Protein AF-A0AAV7JLD9-F1 (afdb_monomer_lite)

Sequence (126 aa):
MKVAVGCGYRNSGLSIGKKIILAVRSTQGLEVPIGRDGSILVEEKYLKFLVEEANIKMNLNCERINVLELAITNEITRLLEMGVCQQENNHQERTLIHKENGMEIKKLKIDSKFKDEDNILENLFT

InterPro domains:
  IPR003827 tRNA wybutosine-synthesizing protein [PF02676] (2-72)
  IPR036602 tRNA wybutosine-synthesizing-like superfamily [G3DSA:3.30.1960.10] (1-80)
  IPR036602 tRNA wybutosine-synthesizing-like superfamily [SSF111278] (2-72)

pLDDT: mean 74.73, std 27.69, range [28.0, 98.25]

Organism: NCBI:txid111878

Structure (mmCIF, N/CA/C/O backbone):
data_AF-A0AAV7JLD9-F1
#
_entry.id   AF-A0AAV7JLD9-F1
#
loop_
_atom_site.group_PDB
_atom_site.id
_atom_site.type_symbol
_atom_site.label_atom_id
_atom_site.label_alt_id
_atom_site.label_comp_id
_atom_site.label_asym_id
_atom_site.label_entity_id
_atom_site.label_seq_id
_atom_site.pdbx_PDB_ins_code
_atom_site.Cartn_x
_atom_site.Cartn_y
_atom_site.Cartn_z
_atom_site.occupancy
_atom_site.B_iso_or_equiv
_atom_site.auth_seq_id
_atom_site.auth_comp_id
_atom_site.auth_asym_id
_atom_site.auth_atom_id
_atom_site.pdbx_PDB_model_num
ATOM 1 N N . MET A 1 1 ? 6.350 -3.239 -14.906 1.00 87.38 1 MET A N 1
ATOM 2 C CA . MET A 1 1 ? 5.102 -3.747 -14.284 1.00 87.38 1 MET A CA 1
ATOM 3 C C . MET A 1 1 ? 5.324 -5.005 -13.440 1.00 87.38 1 MET A C 1
ATOM 5 O O . MET A 1 1 ? 4.858 -5.009 -12.312 1.00 87.38 1 MET A O 1
ATOM 9 N N . LYS A 1 2 ? 6.040 -6.038 -13.925 1.00 92.25 2 LYS A N 1
ATOM 10 C CA . LYS A 1 2 ? 6.256 -7.302 -13.181 1.00 92.25 2 LYS A CA 1
ATOM 11 C C . LYS A 1 2 ? 6.820 -7.113 -11.765 1.00 92.25 2 LYS A C 1
ATOM 13 O O . LYS A 1 2 ? 6.234 -7.641 -10.831 1.00 92.25 2 LYS A O 1
ATOM 18 N N . VAL A 1 3 ? 7.880 -6.311 -11.614 1.00 95.00 3 VAL A N 1
ATOM 19 C CA . VAL A 1 3 ? 8.502 -6.012 -10.308 1.00 95.00 3 VAL A CA 1
ATOM 20 C C . VAL A 1 3 ? 7.476 -5.450 -9.318 1.00 95.00 3 VAL A C 1
ATOM 22 O O . VAL A 1 3 ? 7.253 -6.038 -8.269 1.00 95.00 3 VAL A O 1
ATOM 25 N N . ALA A 1 4 ? 6.753 -4.390 -9.696 1.00 94.56 4 ALA A N 1
ATOM 26 C CA . ALA A 1 4 ? 5.732 -3.777 -8.841 1.00 94.56 4 ALA A CA 1
ATOM 27 C C . ALA A 1 4 ? 4.633 -4.764 -8.399 1.00 94.56 4 ALA A C 1
ATOM 29 O O . ALA A 1 4 ? 4.253 -4.787 -7.229 1.00 94.56 4 ALA A O 1
ATOM 30 N N . VAL A 1 5 ? 4.141 -5.610 -9.312 1.00 93.69 5 VAL A N 1
ATOM 31 C CA . VAL A 1 5 ? 3.131 -6.632 -8.982 1.00 93.69 5 VAL A CA 1
ATOM 32 C C . VAL A 1 5 ? 3.700 -7.693 -8.035 1.00 93.69 5 VAL A C 1
ATOM 34 O O . VAL A 1 5 ? 3.010 -8.073 -7.090 1.00 93.69 5 VAL A O 1
ATOM 37 N N . GLY A 1 6 ? 4.950 -8.122 -8.244 1.00 91.81 6 GLY A N 1
ATOM 38 C CA . GLY A 1 6 ? 5.666 -9.044 -7.355 1.00 91.81 6 GLY A CA 1
ATOM 39 C C . GLY A 1 6 ? 5.862 -8.485 -5.943 1.00 91.81 6 GLY A C 1
ATOM 40 O O . GLY A 1 6 ? 5.690 -9.210 -4.972 1.00 91.81 6 GLY A O 1
ATOM 41 N N . CYS A 1 7 ? 6.087 -7.175 -5.815 1.00 92.56 7 CYS A N 1
ATOM 42 C CA . CYS A 1 7 ? 6.166 -6.468 -4.529 1.00 92.56 7 CYS A CA 1
ATOM 43 C C . CYS A 1 7 ? 4.786 -6.185 -3.889 1.00 92.56 7 CYS A C 1
ATOM 45 O O . CYS A 1 7 ? 4.681 -5.508 -2.865 1.00 92.56 7 CYS A O 1
ATOM 47 N N . GLY A 1 8 ? 3.693 -6.680 -4.479 1.00 90.50 8 GLY A N 1
ATOM 48 C CA . GLY A 1 8 ? 2.345 -6.566 -3.922 1.00 90.50 8 GLY A CA 1
ATOM 49 C C . GLY A 1 8 ? 1.556 -5.318 -4.330 1.00 90.50 8 GLY A C 1
ATOM 50 O O . GLY A 1 8 ? 0.468 -5.091 -3.798 1.00 90.50 8 GLY A O 1
ATOM 51 N N . TYR A 1 9 ? 2.018 -4.546 -5.318 1.00 95.25 9 TYR A N 1
ATOM 52 C CA . TYR A 1 9 ? 1.255 -3.439 -5.911 1.00 95.25 9 TYR A CA 1
ATOM 53 C C . TYR A 1 9 ? 0.311 -3.955 -7.005 1.00 95.25 9 TYR A C 1
ATOM 55 O O . TYR A 1 9 ? 0.467 -3.688 -8.197 1.00 95.25 9 TYR A O 1
ATOM 63 N N . ARG A 1 10 ? -0.677 -4.753 -6.591 1.00 91.56 10 ARG A N 1
ATOM 64 C CA . ARG A 1 10 ? -1.606 -5.484 -7.474 1.00 91.56 10 ARG A CA 1
ATOM 65 C C . ARG A 1 10 ? -2.549 -4.576 -8.265 1.00 91.56 10 ARG A C 1
ATOM 67 O O . ARG A 1 10 ? -2.989 -4.965 -9.339 1.00 91.56 10 ARG A O 1
ATOM 74 N N . ASN A 1 11 ? -2.803 -3.368 -7.765 1.00 93.44 11 ASN A N 1
ATOM 75 C CA . ASN A 1 11 ? -3.664 -2.369 -8.402 1.00 93.44 11 ASN A CA 1
ATOM 76 C C . ASN A 1 11 ? -2.881 -1.442 -9.348 1.00 93.44 11 ASN A C 1
ATOM 78 O O . ASN A 1 11 ? -3.314 -0.325 -9.630 1.00 93.44 11 ASN A O 1
ATOM 82 N N . SER A 1 12 ? -1.700 -1.874 -9.797 1.00 96.06 12 SER A N 1
ATOM 83 C CA . SER A 1 12 ? -0.880 -1.115 -10.739 1.00 96.06 12 SER A CA 1
ATOM 84 C C . SER A 1 12 ? -1.419 -1.229 -12.163 1.00 96.06 12 SER A C 1
ATOM 86 O O . SER A 1 12 ? -1.866 -2.295 -12.583 1.00 96.06 12 SER A O 1
ATOM 88 N N . GLY A 1 13 ? -1.324 -0.141 -12.924 1.00 94.31 13 GLY A N 1
ATOM 89 C CA . GLY A 1 13 ? -1.849 -0.051 -14.286 1.00 94.31 13 GLY A CA 1
ATOM 90 C C . GLY A 1 13 ? -0.908 0.685 -15.233 1.00 94.31 13 GLY A C 1
ATOM 91 O O . GLY A 1 13 ? -0.074 1.482 -14.807 1.00 94.31 13 GLY A O 1
ATOM 92 N N . LEU A 1 14 ? -1.050 0.413 -16.530 1.00 95.88 14 LEU A N 1
ATOM 93 C CA . LEU A 1 14 ? -0.256 1.016 -17.598 1.00 95.88 14 LEU A CA 1
ATOM 94 C C . LEU A 1 14 ? -1.175 1.792 -18.544 1.00 95.88 14 LEU A C 1
ATOM 96 O O . LEU A 1 14 ? -2.171 1.250 -19.017 1.00 95.88 14 LEU A O 1
ATOM 100 N N . SER A 1 15 ? -0.817 3.036 -18.848 1.00 96.25 15 SER A N 1
ATOM 101 C CA . SER A 1 15 ? -1.460 3.840 -19.886 1.00 96.25 15 SER A CA 1
ATOM 102 C C . SER A 1 15 ? -0.457 4.154 -20.990 1.00 96.25 15 SER A C 1
ATOM 104 O O . SER A 1 15 ? 0.669 4.580 -20.716 1.00 96.25 15 SER A O 1
ATOM 106 N N . ILE A 1 16 ? -0.859 3.918 -22.239 1.00 96.50 16 ILE A N 1
ATOM 107 C CA . ILE A 1 16 ? -0.036 4.123 -23.434 1.00 96.50 16 ILE A CA 1
ATOM 108 C C . ILE A 1 16 ? -0.707 5.202 -24.282 1.00 96.50 16 ILE A C 1
ATOM 110 O O . ILE A 1 16 ? -1.791 5.001 -24.823 1.00 96.50 16 ILE A O 1
ATOM 114 N N . GLY A 1 17 ? -0.054 6.357 -24.386 1.00 93.38 17 GLY A N 1
ATOM 115 C CA . GLY A 1 17 ? -0.452 7.455 -25.265 1.00 93.38 17 GLY A CA 1
ATOM 116 C C . GLY A 1 17 ? 0.783 8.120 -25.864 1.00 93.38 17 GLY A C 1
ATOM 117 O O . GLY A 1 17 ? 1.732 7.445 -26.247 1.00 93.38 17 GLY A O 1
ATOM 118 N N . LYS A 1 18 ? 0.830 9.460 -25.879 1.00 95.75 18 LYS A N 1
ATOM 119 C CA . LYS A 1 18 ? 2.055 10.204 -26.255 1.00 95.75 18 LYS A CA 1
ATOM 120 C C . LYS A 1 18 ? 3.244 9.915 -25.325 1.00 95.75 18 LYS A C 1
ATOM 122 O O . LYS A 1 18 ? 4.387 10.130 -25.704 1.00 95.75 18 LYS A O 1
ATOM 127 N N . LYS A 1 19 ? 2.961 9.479 -24.096 1.00 96.25 19 LYS A N 1
ATOM 128 C CA . LYS A 1 19 ? 3.924 8.991 -23.106 1.00 96.25 19 LYS A CA 1
ATOM 129 C C . LYS A 1 19 ? 3.423 7.652 -22.573 1.00 96.25 19 LYS A C 1
ATOM 131 O O . LYS A 1 19 ? 2.215 7.404 -22.574 1.00 96.25 19 LYS A O 1
ATOM 136 N N . ILE A 1 20 ? 4.346 6.827 -22.095 1.00 95.19 20 ILE A N 1
ATOM 137 C CA . ILE A 1 20 ? 4.027 5.614 -21.343 1.00 95.19 20 ILE A CA 1
ATOM 138 C C . ILE A 1 20 ? 3.986 5.997 -19.862 1.00 95.19 20 ILE A C 1
ATOM 140 O O . ILE A 1 20 ? 4.971 6.510 -19.335 1.00 95.19 20 ILE A O 1
ATOM 144 N N . ILE A 1 21 ? 2.846 5.784 -19.203 1.00 95.69 21 ILE A N 1
ATOM 145 C CA . ILE A 1 21 ? 2.647 6.093 -17.781 1.00 95.69 21 ILE A CA 1
ATOM 146 C C . ILE A 1 21 ? 2.340 4.797 -17.037 1.00 95.69 21 ILE A C 1
ATOM 148 O O . ILE A 1 21 ? 1.360 4.119 -17.344 1.00 95.69 21 ILE A O 1
ATOM 152 N N . LEU A 1 22 ? 3.162 4.474 -16.039 1.00 95.44 22 LEU A N 1
ATOM 153 C CA . LEU A 1 22 ? 2.918 3.387 -15.094 1.00 95.44 22 LEU A CA 1
ATOM 154 C C . LEU A 1 22 ? 2.401 3.979 -13.780 1.00 95.44 22 LEU A C 1
ATOM 156 O O . LEU A 1 22 ? 3.107 4.742 -13.126 1.00 95.44 22 LEU A O 1
ATOM 160 N N . ALA A 1 23 ? 1.190 3.602 -13.383 1.00 96.12 23 ALA A N 1
ATOM 161 C CA . ALA A 1 23 ? 0.655 3.883 -12.058 1.00 96.12 23 ALA A CA 1
ATOM 162 C C . ALA A 1 23 ? 0.938 2.688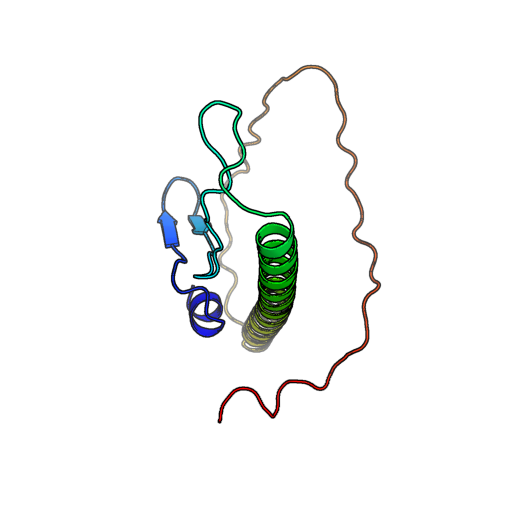 -11.144 1.00 96.12 23 ALA A C 1
ATOM 164 O O . ALA A 1 23 ? 0.548 1.565 -11.467 1.00 96.12 23 ALA A O 1
ATOM 165 N N . VAL A 1 24 ? 1.598 2.923 -10.010 1.00 95.81 24 VAL A N 1
ATOM 166 C CA . VAL A 1 24 ? 1.894 1.893 -9.005 1.00 95.81 24 VAL A CA 1
ATOM 167 C C . VAL A 1 24 ? 1.017 2.139 -7.780 1.00 95.81 24 VAL A C 1
ATOM 169 O O . VAL A 1 24 ? 1.131 3.182 -7.143 1.00 95.81 24 VAL A O 1
ATOM 172 N N . ARG A 1 25 ? 0.108 1.204 -7.470 1.00 94.00 25 ARG A N 1
ATOM 173 C CA . ARG A 1 25 ? -0.873 1.348 -6.377 1.00 94.00 25 ARG A CA 1
ATOM 174 C C . ARG A 1 25 ? -0.995 0.062 -5.560 1.00 94.00 25 ARG A C 1
ATOM 176 O O . ARG A 1 25 ? -1.098 -1.033 -6.119 1.00 94.00 25 ARG A O 1
ATOM 183 N N . SER A 1 26 ? -0.986 0.200 -4.234 1.00 91.06 26 SER A N 1
ATOM 184 C CA . SER A 1 26 ? -1.190 -0.906 -3.295 1.00 91.06 26 SER A CA 1
ATOM 185 C C . SER A 1 26 ? -2.688 -1.184 -3.077 1.00 91.06 26 SER A C 1
ATOM 187 O O . SER A 1 26 ? -3.568 -0.504 -3.613 1.00 91.06 26 SER A O 1
ATOM 189 N N . THR A 1 27 ? -2.996 -2.230 -2.316 1.00 87.56 27 THR A N 1
ATOM 190 C CA . THR A 1 27 ? -4.363 -2.545 -1.866 1.00 87.56 27 THR A CA 1
ATOM 191 C C . THR A 1 27 ? -4.659 -1.998 -0.469 1.00 87.56 27 THR A C 1
ATOM 193 O O . THR A 1 27 ? -5.751 -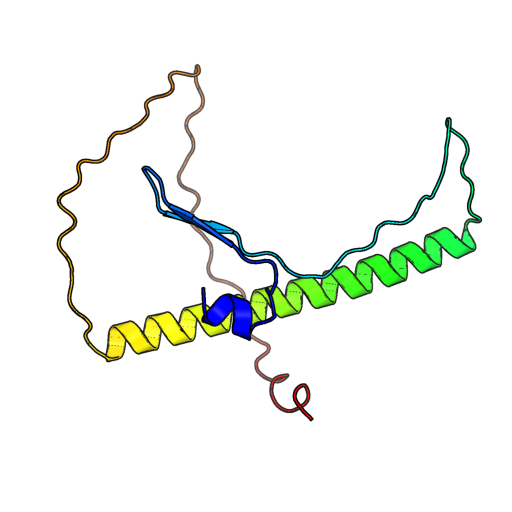2.218 0.046 1.00 87.56 27 THR A O 1
ATOM 196 N N . GLN A 1 28 ? -3.692 -1.333 0.170 1.00 87.38 28 GLN A N 1
ATOM 197 C CA . GLN A 1 28 ? -3.862 -0.804 1.518 1.00 87.38 28 GLN A CA 1
ATOM 198 C C . GLN A 1 28 ? -4.790 0.412 1.494 1.00 87.38 28 GLN A C 1
ATOM 200 O O . GLN A 1 28 ? -4.714 1.260 0.607 1.00 87.38 28 GLN A O 1
ATOM 205 N N . GLY A 1 29 ? -5.670 0.474 2.486 1.00 91.44 29 GLY A N 1
ATOM 206 C CA . GLY A 1 29 ? -6.630 1.550 2.659 1.00 91.44 29 GLY A CA 1
ATOM 207 C C . GLY A 1 29 ? -7.269 1.482 4.040 1.00 91.44 29 GLY A C 1
ATOM 208 O O . GLY A 1 29 ? -7.327 0.420 4.676 1.00 91.44 29 GLY A O 1
ATOM 209 N N . LEU A 1 30 ? -7.719 2.632 4.521 1.00 95.88 30 LEU A N 1
ATOM 210 C CA . LEU A 1 30 ? -8.519 2.764 5.728 1.00 95.88 30 LEU A CA 1
ATOM 211 C C . LEU A 1 30 ? -9.532 3.875 5.474 1.00 95.88 30 LEU A C 1
ATOM 213 O O . LEU A 1 30 ? -9.190 5.052 5.498 1.00 95.88 30 LEU A O 1
ATOM 217 N N . GLU A 1 31 ? -10.766 3.479 5.195 1.00 95.25 31 GLU A N 1
ATOM 218 C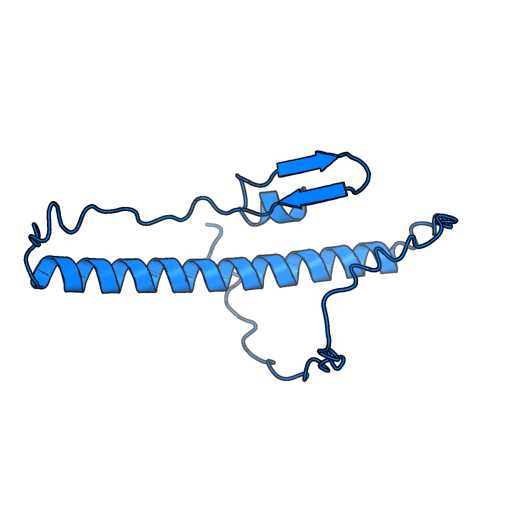 CA . GLU A 1 31 ? -11.880 4.395 4.985 1.00 95.25 31 GLU A CA 1
ATOM 219 C C . GLU A 1 31 ? -12.943 4.065 6.024 1.00 95.25 31 GLU A C 1
ATOM 221 O O . GLU A 1 31 ? -13.463 2.949 6.059 1.00 95.25 31 GLU A O 1
ATOM 226 N N . VAL A 1 32 ? -13.216 5.018 6.916 1.00 95.88 32 VAL A N 1
ATOM 227 C CA . VAL A 1 32 ? -14.169 4.846 8.013 1.00 95.88 32 VAL A CA 1
ATOM 228 C C . VAL A 1 32 ? -14.947 6.149 8.201 1.00 95.88 32 VAL A C 1
ATOM 230 O O . VAL A 1 32 ? -14.328 7.210 8.312 1.00 95.88 32 VAL A O 1
ATOM 233 N N . PRO A 1 33 ? -16.290 6.115 8.248 1.00 95.00 33 PRO A N 1
ATOM 234 C CA . PRO A 1 33 ? -17.076 7.297 8.570 1.00 95.00 33 PRO A CA 1
ATOM 235 C C . PRO A 1 33 ? -16.892 7.665 10.048 1.00 95.00 33 PRO A C 1
ATOM 237 O O . PRO A 1 33 ? -17.242 6.894 10.935 1.00 95.00 33 PRO A O 1
ATOM 240 N N . ILE A 1 34 ? -16.367 8.861 10.313 1.00 96.38 34 ILE A N 1
ATOM 241 C CA . ILE A 1 34 ? -16.155 9.379 11.680 1.00 96.38 34 ILE A CA 1
ATOM 242 C C . ILE A 1 34 ? -17.228 10.392 12.113 1.00 96.38 34 ILE A C 1
ATOM 244 O O . ILE A 1 34 ? -17.392 10.673 13.298 1.00 96.38 34 ILE A O 1
ATOM 248 N N . GLY A 1 35 ? -17.987 10.938 11.163 1.00 95.62 35 GLY A N 1
ATOM 249 C CA . GLY A 1 35 ? -18.992 11.965 11.413 1.00 95.62 35 GLY A CA 1
ATOM 250 C C . GLY A 1 35 ? -19.887 12.219 10.203 1.00 95.62 35 GLY A C 1
ATOM 251 O O . GLY A 1 35 ? -19.608 11.745 9.099 1.00 95.62 35 GLY A O 1
ATOM 252 N N . ARG A 1 36 ? -20.971 12.964 10.419 1.00 96.50 36 ARG A N 1
ATOM 253 C CA . ARG A 1 36 ? -21.919 13.407 9.388 1.00 96.50 36 ARG A CA 1
ATOM 254 C C . ARG A 1 36 ? -22.557 14.729 9.819 1.00 96.50 36 ARG A C 1
ATOM 256 O O . ARG A 1 36 ? -22.836 14.910 10.999 1.00 96.50 36 ARG A O 1
ATOM 263 N N . ASP A 1 37 ? -22.768 15.644 8.873 1.00 95.81 37 ASP A N 1
ATOM 264 C CA . ASP A 1 37 ? -23.477 16.918 9.087 1.00 95.81 37 ASP A CA 1
ATOM 265 C C . ASP A 1 37 ? -22.934 17.739 10.277 1.00 95.81 37 ASP A C 1
ATOM 267 O O . ASP A 1 37 ? -23.678 18.246 11.112 1.00 95.81 37 ASP A O 1
ATOM 271 N N . GLY A 1 38 ? -21.604 17.825 10.395 1.00 93.75 38 GLY A N 1
ATOM 272 C CA . GLY A 1 38 ? -20.927 18.550 11.479 1.00 93.75 38 GLY A CA 1
ATOM 273 C C . GLY A 1 38 ? -20.943 17.848 12.843 1.00 93.75 38 GLY A C 1
ATOM 274 O O . GLY A 1 38 ? -20.352 18.364 13.788 1.00 93.75 38 GLY A O 1
ATOM 275 N N . SER A 1 39 ? -21.562 16.668 12.950 1.00 94.75 39 SER A N 1
ATOM 276 C CA . SER A 1 39 ? -21.613 15.864 14.176 1.00 94.75 39 SER A CA 1
ATOM 277 C C . SER A 1 39 ? -20.652 14.677 14.101 1.00 94.75 39 SER A C 1
ATOM 279 O O . SER A 1 39 ? -20.611 13.957 13.101 1.00 94.75 39 SER A O 1
ATOM 281 N N . ILE A 1 40 ? -19.887 14.447 15.170 1.00 95.25 40 ILE A N 1
ATOM 282 C CA . ILE A 1 40 ? -19.042 13.254 15.314 1.00 95.25 40 ILE A CA 1
ATOM 283 C C . ILE A 1 40 ? -19.934 12.080 15.735 1.00 95.25 40 ILE A C 1
ATOM 285 O O . ILE A 1 40 ? -20.726 12.203 16.666 1.00 95.25 40 ILE A O 1
ATOM 289 N N . LEU A 1 41 ? -19.815 10.950 15.034 1.00 95.19 41 LEU A N 1
ATOM 290 C CA . LEU A 1 41 ? -20.645 9.753 15.249 1.00 95.19 41 LEU A CA 1
ATOM 291 C C . LEU A 1 41 ? -19.951 8.684 16.101 1.00 95.19 41 LEU A C 1
ATOM 293 O O . LEU A 1 41 ? -20.532 7.636 16.371 1.00 95.19 41 LEU A O 1
ATOM 297 N N . VAL A 1 42 ? -18.699 8.924 16.482 1.00 95.94 42 VAL A N 1
ATOM 298 C CA . VAL A 1 42 ? -17.836 7.949 17.143 1.00 95.94 42 VAL A CA 1
ATOM 299 C C . VAL A 1 42 ? -17.285 8.497 18.453 1.00 95.94 42 VAL A C 1
ATOM 301 O O . VAL A 1 42 ? -17.032 9.690 18.597 1.00 95.94 42 VAL A O 1
ATOM 304 N N . GLU A 1 43 ? -17.073 7.609 19.416 1.00 96.44 43 GLU A N 1
ATOM 305 C CA . GLU A 1 43 ? -16.464 7.963 20.695 1.00 96.44 43 GLU A CA 1
ATOM 306 C C . GLU A 1 43 ? -14.952 8.199 20.556 1.00 96.44 43 GLU A C 1
ATOM 308 O O . GLU A 1 43 ? -14.287 7.638 19.681 1.00 96.44 43 GLU A O 1
ATOM 313 N N . GLU A 1 44 ? -14.369 8.962 21.485 1.00 96.19 44 GLU A N 1
ATOM 314 C CA . GLU A 1 44 ? -12.926 9.250 21.505 1.00 96.19 44 GLU A CA 1
ATOM 315 C C . GLU A 1 44 ? -12.073 7.970 21.529 1.00 96.19 44 GLU A C 1
ATOM 317 O O . GLU A 1 44 ? -11.033 7.890 20.874 1.00 96.19 44 GLU A O 1
ATOM 322 N N . LYS A 1 45 ? -12.531 6.931 22.238 1.00 97.44 45 LYS A N 1
ATOM 323 C CA . LYS A 1 45 ? -11.845 5.634 22.289 1.00 97.44 45 LYS A CA 1
ATOM 324 C C . LYS A 1 45 ? -11.719 5.000 20.901 1.00 97.44 45 LYS A C 1
ATOM 326 O O . LYS A 1 45 ? -10.681 4.423 20.588 1.00 97.44 45 LYS A O 1
ATOM 331 N N . TYR A 1 46 ? -12.750 5.128 20.068 1.00 97.19 46 TYR A N 1
ATOM 332 C CA . TYR A 1 46 ? -12.719 4.615 18.703 1.00 97.19 46 TYR A CA 1
ATOM 333 C C . TYR A 1 46 ? -11.772 5.429 17.817 1.00 97.19 46 TYR A C 1
ATOM 335 O O . TYR A 1 46 ? -11.037 4.851 17.024 1.00 97.19 46 TYR A O 1
ATOM 343 N N . LEU A 1 47 ? -11.713 6.754 17.995 1.00 97.00 47 LEU A N 1
ATOM 344 C CA . LEU A 1 47 ? -10.743 7.594 17.284 1.00 97.00 47 LEU A CA 1
ATOM 345 C C . LEU A 1 47 ? -9.297 7.211 17.620 1.00 97.00 47 LEU A C 1
ATOM 347 O O . LEU A 1 47 ? -8.480 7.114 16.710 1.00 97.00 47 LEU A O 1
ATOM 351 N N . LYS A 1 48 ? -8.986 6.939 18.895 1.00 97.81 48 LYS A N 1
ATOM 352 C CA . LYS A 1 48 ? -7.651 6.466 19.308 1.00 97.81 48 LYS A CA 1
ATOM 353 C C . LYS A 1 48 ? -7.281 5.154 18.618 1.00 97.81 48 LYS A C 1
ATOM 355 O O . LYS A 1 48 ? -6.217 5.069 18.016 1.00 97.81 48 LYS A O 1
ATOM 360 N N . PHE A 1 49 ? -8.204 4.194 18.610 1.00 97.81 49 PHE A N 1
ATOM 361 C CA . PHE A 1 49 ? -8.037 2.938 17.880 1.00 97.81 49 PHE A CA 1
ATOM 362 C C . PHE A 1 49 ? -7.797 3.161 16.375 1.00 97.81 49 PHE A C 1
ATOM 364 O O . PHE A 1 49 ? -6.876 2.586 15.804 1.00 97.81 49 PHE A O 1
ATOM 371 N N . LEU A 1 50 ? -8.575 4.033 15.722 1.00 97.69 50 LEU A N 1
ATOM 372 C CA . LEU A 1 50 ? -8.387 4.331 14.298 1.00 97.69 50 LEU A CA 1
ATOM 373 C C . LEU A 1 50 ? -7.027 4.963 13.997 1.00 97.69 50 LEU A C 1
ATOM 375 O O . LEU A 1 50 ? -6.447 4.672 12.955 1.00 97.69 50 LEU A O 1
ATOM 379 N N . VAL A 1 51 ? -6.526 5.830 14.879 1.00 97.88 51 VAL A N 1
ATOM 380 C CA . VAL A 1 51 ? -5.196 6.437 14.734 1.00 97.88 51 VAL A CA 1
ATOM 381 C C . VAL A 1 51 ? -4.104 5.375 14.842 1.00 97.88 51 VAL A C 1
ATOM 383 O O . VAL A 1 51 ? -3.187 5.368 14.024 1.00 97.88 51 VAL A O 1
ATOM 386 N N . GLU A 1 52 ? -4.211 4.457 15.801 1.00 98.25 52 GLU A N 1
ATOM 387 C CA . GLU A 1 52 ? -3.282 3.330 15.941 1.00 98.25 52 GLU A CA 1
ATOM 388 C C . GLU A 1 52 ? -3.275 2.457 14.675 1.00 98.25 52 GLU A C 1
ATOM 390 O O . GLU A 1 52 ? -2.219 2.247 14.075 1.00 98.25 52 GLU A O 1
ATOM 395 N N . GLU A 1 53 ? -4.450 2.052 14.189 1.00 97.81 53 GLU A N 1
ATOM 396 C CA . GLU A 1 53 ? -4.597 1.277 12.950 1.00 97.81 53 GLU A CA 1
ATOM 397 C C . GLU A 1 53 ? -4.074 2.022 11.712 1.00 97.81 53 GLU A C 1
ATOM 399 O O . GLU A 1 53 ? -3.433 1.429 10.838 1.00 97.81 53 GLU A O 1
ATOM 404 N N . ALA A 1 54 ? -4.324 3.331 11.618 1.00 97.62 54 ALA A N 1
ATOM 405 C CA . ALA A 1 54 ? -3.828 4.162 10.526 1.00 97.62 54 ALA A CA 1
ATOM 406 C C . ALA A 1 54 ? -2.295 4.216 10.517 1.00 97.62 54 ALA A C 1
ATOM 408 O O . ALA A 1 54 ? -1.686 4.063 9.457 1.00 97.62 54 ALA A O 1
ATOM 409 N N . ASN A 1 55 ? -1.676 4.381 11.687 1.00 98.00 55 ASN A N 1
ATOM 410 C CA . ASN A 1 55 ? -0.223 4.415 11.830 1.00 98.00 55 ASN A CA 1
ATOM 411 C C . ASN A 1 55 ? 0.411 3.064 11.477 1.00 98.00 55 ASN A C 1
ATOM 413 O O . ASN A 1 55 ? 1.391 3.032 10.735 1.00 98.00 55 ASN A O 1
ATOM 417 N N . ILE A 1 56 ? -0.176 1.949 11.928 1.00 97.25 56 ILE A N 1
ATOM 418 C CA . ILE A 1 56 ? 0.280 0.597 11.561 1.00 97.25 56 ILE A CA 1
ATOM 419 C C . ILE A 1 56 ? 0.235 0.420 10.039 1.00 97.25 56 ILE A C 1
ATOM 421 O O . ILE A 1 56 ? 1.230 0.034 9.423 1.00 97.25 56 ILE A O 1
ATOM 425 N N . LYS A 1 57 ? -0.897 0.755 9.405 1.00 95.94 57 LYS A N 1
ATOM 426 C CA . LYS A 1 57 ? -1.042 0.664 7.944 1.00 95.94 57 LYS A CA 1
ATOM 427 C C . LYS A 1 57 ? -0.064 1.575 7.205 1.00 95.94 57 LYS A C 1
ATOM 429 O O . LYS A 1 57 ? 0.439 1.173 6.159 1.00 95.94 57 LYS A O 1
ATOM 434 N N . MET A 1 58 ? 0.217 2.766 7.733 1.00 96.19 58 MET A N 1
ATOM 435 C CA . MET A 1 58 ? 1.191 3.686 7.148 1.00 96.19 58 MET A CA 1
ATOM 436 C C . MET A 1 58 ? 2.611 3.118 7.213 1.00 96.19 58 MET A C 1
ATOM 438 O O . MET A 1 58 ? 3.299 3.107 6.196 1.00 96.19 58 MET A O 1
ATOM 442 N N . ASN A 1 59 ? 3.030 2.586 8.363 1.00 96.69 59 ASN A N 1
ATOM 443 C CA . ASN A 1 59 ? 4.357 1.989 8.520 1.00 96.69 59 ASN A CA 1
ATOM 444 C C . ASN A 1 59 ? 4.552 0.805 7.567 1.00 96.69 59 ASN A C 1
ATOM 446 O O . ASN A 1 59 ? 5.522 0.773 6.814 1.00 96.69 59 ASN A O 1
ATOM 450 N N . LEU A 1 60 ? 3.565 -0.094 7.493 1.00 94.00 60 LEU A N 1
ATOM 451 C CA . LEU A 1 60 ? 3.577 -1.199 6.531 1.00 94.00 60 LEU A CA 1
ATOM 452 C C . LEU A 1 60 ? 3.614 -0.710 5.075 1.00 94.00 60 LEU A C 1
ATOM 454 O O . LEU A 1 60 ? 4.179 -1.376 4.209 1.00 94.00 60 LEU A O 1
ATOM 458 N N . ASN A 1 61 ? 2.983 0.425 4.758 1.00 94.12 61 ASN A N 1
ATOM 459 C CA . ASN A 1 61 ? 3.067 1.012 3.421 1.00 94.12 61 ASN A CA 1
ATOM 460 C C . ASN A 1 61 ? 4.487 1.509 3.117 1.00 94.12 61 ASN A C 1
ATOM 462 O O . ASN A 1 61 ? 4.993 1.262 2.024 1.00 94.12 61 ASN A O 1
ATOM 466 N N . CYS A 1 62 ? 5.131 2.176 4.078 1.00 95.25 62 CYS A N 1
ATOM 467 C CA . CYS A 1 62 ? 6.512 2.644 3.959 1.00 95.25 62 CYS A CA 1
ATOM 468 C C . CYS A 1 62 ? 7.486 1.478 3.744 1.00 95.25 62 CYS A C 1
ATOM 470 O O . CYS A 1 62 ? 8.291 1.517 2.818 1.00 95.25 62 CYS A O 1
ATOM 472 N N . GLU A 1 63 ? 7.357 0.399 4.516 1.00 94.94 63 GLU A N 1
ATOM 473 C CA . GLU A 1 63 ? 8.177 -0.808 4.340 1.00 94.94 63 GLU A CA 1
ATOM 474 C C . GLU A 1 63 ? 8.038 -1.398 2.930 1.00 94.94 63 GLU A C 1
ATOM 476 O O . GLU A 1 63 ? 9.026 -1.756 2.289 1.00 94.94 63 GLU A O 1
ATOM 481 N N . ARG A 1 64 ? 6.815 -1.441 2.386 1.00 93.50 64 ARG A N 1
ATOM 482 C CA . ARG A 1 64 ? 6.579 -1.927 1.015 1.00 93.50 64 ARG A CA 1
ATOM 483 C C . ARG A 1 64 ? 7.189 -1.025 -0.049 1.00 93.50 64 ARG A C 1
ATOM 485 O O . ARG A 1 64 ? 7.622 -1.541 -1.081 1.00 93.50 64 ARG A O 1
ATOM 492 N N . ILE A 1 65 ? 7.234 0.287 0.190 1.00 96.06 65 ILE A N 1
ATOM 493 C CA . ILE A 1 65 ? 7.917 1.233 -0.701 1.00 96.06 65 ILE A CA 1
ATOM 494 C C . ILE A 1 65 ? 9.416 0.927 -0.722 1.00 96.06 65 ILE A C 1
ATOM 496 O O . ILE A 1 65 ? 9.977 0.823 -1.810 1.00 96.06 65 ILE A O 1
ATOM 500 N N . ASN A 1 66 ? 10.030 0.677 0.436 1.00 96.56 66 ASN A N 1
ATOM 501 C CA . ASN A 1 66 ? 11.449 0.315 0.524 1.00 96.56 66 ASN A CA 1
ATOM 502 C C . ASN A 1 66 ? 11.738 -1.009 -0.205 1.00 96.56 66 ASN A C 1
ATOM 504 O O . ASN A 1 66 ? 12.691 -1.116 -0.975 1.00 96.56 66 ASN A O 1
ATOM 508 N N . VAL A 1 67 ? 10.873 -2.017 -0.037 1.00 95.38 67 VAL A N 1
ATOM 509 C CA . VAL A 1 67 ? 10.988 -3.290 -0.772 1.00 95.38 67 VAL A CA 1
ATOM 510 C C . VAL A 1 67 ? 10.885 -3.073 -2.284 1.00 95.38 67 VAL A C 1
ATOM 512 O O . VAL A 1 67 ? 11.637 -3.677 -3.052 1.00 95.38 67 VAL A O 1
ATOM 515 N N . LEU A 1 68 ? 9.965 -2.215 -2.732 1.00 96.62 68 LEU A N 1
ATOM 516 C CA . LEU A 1 68 ? 9.824 -1.880 -4.146 1.00 96.62 68 LEU A CA 1
ATOM 517 C C . LEU A 1 68 ? 11.064 -1.160 -4.685 1.00 96.62 68 LEU A C 1
ATOM 519 O O . LEU A 1 68 ? 11.514 -1.483 -5.783 1.00 96.62 68 LEU A O 1
ATOM 523 N N . GLU A 1 69 ? 11.606 -0.205 -3.933 1.00 97.38 69 GLU A N 1
ATOM 524 C CA . GLU A 1 69 ? 12.829 0.521 -4.277 1.00 97.38 69 GLU A CA 1
ATOM 525 C C . GLU A 1 69 ? 14.005 -0.441 -4.471 1.00 97.38 69 GLU A C 1
ATOM 527 O O . GLU A 1 69 ? 14.661 -0.415 -5.519 1.00 97.38 69 GLU A O 1
ATOM 532 N N . LEU A 1 70 ? 14.222 -1.348 -3.514 1.00 97.06 70 LEU A N 1
ATOM 533 C CA . LEU A 1 70 ? 15.268 -2.364 -3.596 1.00 97.06 70 LEU A CA 1
ATOM 534 C C . LEU A 1 70 ? 15.064 -3.279 -4.809 1.00 97.06 70 LEU A C 1
ATOM 536 O O . LEU A 1 70 ? 15.990 -3.508 -5.586 1.00 97.06 70 LEU A O 1
ATOM 540 N N . ALA A 1 71 ? 13.843 -3.773 -5.019 1.00 96.56 71 ALA A N 1
ATOM 541 C CA . ALA A 1 71 ? 13.540 -4.675 -6.125 1.00 96.56 71 ALA A CA 1
ATOM 542 C C . ALA A 1 71 ? 13.729 -4.010 -7.499 1.00 96.56 71 ALA A C 1
ATOM 544 O O . ALA A 1 71 ? 14.220 -4.647 -8.433 1.00 96.56 71 ALA A O 1
ATOM 545 N N . ILE A 1 72 ? 13.366 -2.730 -7.633 1.00 96.31 72 ILE A N 1
ATOM 546 C CA . ILE A 1 72 ? 13.610 -1.951 -8.853 1.00 96.31 72 ILE A CA 1
ATOM 547 C C . ILE A 1 72 ? 15.110 -1.755 -9.063 1.00 96.31 72 ILE A C 1
ATOM 549 O O . ILE A 1 72 ? 15.589 -1.963 -10.175 1.00 96.31 72 ILE A O 1
ATOM 553 N N . THR A 1 73 ? 15.846 -1.390 -8.014 1.00 96.38 73 THR A N 1
ATOM 554 C CA . THR A 1 73 ? 17.296 -1.179 -8.085 1.00 96.38 73 THR A CA 1
ATOM 555 C C . THR A 1 73 ? 18.014 -2.452 -8.523 1.00 96.38 73 THR A C 1
ATOM 557 O O . THR A 1 73 ? 18.797 -2.416 -9.469 1.00 96.38 73 THR A O 1
ATOM 560 N N . ASN A 1 74 ? 17.672 -3.595 -7.926 1.00 94.62 74 ASN A N 1
ATOM 561 C CA . ASN A 1 74 ? 18.229 -4.895 -8.295 1.00 94.62 74 ASN A CA 1
ATOM 562 C C . ASN A 1 74 ? 17.925 -5.260 -9.752 1.00 94.62 74 ASN A C 1
ATOM 564 O O . ASN A 1 74 ? 18.810 -5.719 -10.472 1.00 94.62 74 ASN A O 1
ATOM 568 N N . GLU A 1 75 ? 16.693 -5.029 -10.211 1.00 93.88 75 GLU A N 1
ATOM 569 C CA . GLU A 1 75 ? 16.323 -5.311 -11.598 1.00 93.88 75 GLU A CA 1
ATOM 570 C C . GLU A 1 75 ? 17.053 -4.386 -12.584 1.00 93.88 75 GLU A C 1
ATOM 572 O O . GLU A 1 75 ? 17.486 -4.843 -13.639 1.00 93.88 75 GLU A O 1
ATOM 577 N N . ILE A 1 76 ? 17.244 -3.108 -12.243 1.00 92.94 76 ILE A N 1
ATOM 578 C CA . ILE A 1 76 ? 18.035 -2.175 -13.056 1.00 92.94 76 ILE A CA 1
ATOM 579 C C . ILE A 1 76 ? 19.490 -2.643 -13.136 1.00 92.94 76 ILE A C 1
ATOM 581 O O . ILE A 1 76 ? 20.022 -2.748 -14.239 1.00 92.94 76 ILE A O 1
ATOM 585 N N . THR A 1 77 ? 20.118 -2.973 -12.005 1.00 93.50 77 THR A N 1
ATOM 586 C CA . THR A 1 77 ? 21.498 -3.482 -11.961 1.00 93.50 77 THR A CA 1
ATOM 587 C C . THR A 1 77 ? 21.649 -4.736 -12.817 1.00 93.50 77 THR A C 1
ATOM 589 O O . THR A 1 77 ? 22.519 -4.785 -13.683 1.00 93.50 77 THR A O 1
ATOM 592 N N . ARG A 1 78 ? 20.729 -5.698 -12.679 1.00 91.50 78 ARG A N 1
ATOM 593 C CA . ARG A 1 78 ? 20.699 -6.921 -13.492 1.00 91.50 78 ARG A CA 1
ATOM 594 C C . ARG A 1 78 ? 20.619 -6.619 -14.990 1.00 91.50 78 ARG A C 1
ATOM 596 O O . ARG A 1 78 ? 21.309 -7.246 -15.789 1.00 91.50 78 ARG A O 1
ATOM 603 N N . LEU A 1 79 ? 19.773 -5.669 -15.393 1.00 90.12 79 LEU A N 1
ATOM 604 C CA . LEU A 1 79 ? 19.634 -5.275 -16.800 1.00 90.12 79 LEU A CA 1
ATOM 605 C C . LEU A 1 79 ? 20.895 -4.593 -17.345 1.00 90.12 79 LEU A C 1
ATOM 607 O O . LEU A 1 79 ? 21.232 -4.798 -18.513 1.00 90.12 79 LEU A O 1
ATOM 611 N N . LEU A 1 80 ? 21.592 -3.817 -16.513 1.00 89.62 80 LEU A N 1
ATOM 612 C CA . LEU A 1 80 ? 22.860 -3.183 -16.873 1.00 89.62 80 LEU A CA 1
ATOM 613 C C . LEU A 1 80 ? 23.981 -4.219 -17.038 1.00 89.62 80 LEU A C 1
ATOM 615 O O . LEU A 1 80 ? 24.704 -4.175 -18.031 1.00 89.62 80 LEU A O 1
ATOM 619 N N . GLU A 1 81 ? 24.086 -5.183 -16.122 1.00 90.44 81 GLU A N 1
ATOM 620 C CA . GLU A 1 81 ? 25.078 -6.270 -16.175 1.00 90.44 81 GLU A CA 1
ATOM 621 C C . GLU A 1 81 ? 24.879 -7.197 -17.382 1.00 90.44 81 GLU A C 1
ATOM 623 O O . GLU A 1 81 ? 25.843 -7.706 -17.949 1.00 90.44 81 GLU A O 1
ATOM 628 N N . MET A 1 82 ? 23.631 -7.387 -17.821 1.00 82.56 82 MET A N 1
ATOM 629 C CA . MET A 1 82 ? 23.297 -8.220 -18.980 1.00 82.56 82 MET A CA 1
ATOM 630 C C . MET A 1 82 ? 23.534 -7.546 -20.342 1.00 82.56 82 MET A C 1
ATOM 632 O O . MET A 1 82 ? 23.335 -8.194 -21.370 1.00 82.56 82 MET A O 1
ATOM 636 N N . GLY A 1 83 ? 23.944 -6.274 -20.385 1.00 65.81 83 GLY A N 1
ATOM 637 C CA . GLY A 1 83 ? 24.314 -5.596 -21.632 1.00 65.81 83 GLY A CA 1
ATOM 638 C C . GLY A 1 83 ? 23.179 -5.472 -22.659 1.00 65.81 83 GLY A C 1
ATOM 639 O O . GLY A 1 83 ? 23.426 -5.559 -23.862 1.00 65.81 83 GLY A O 1
ATOM 640 N N . VAL A 1 84 ? 21.928 -5.291 -22.221 1.00 59.06 84 VAL A N 1
ATOM 641 C CA . VAL A 1 84 ? 20.792 -5.154 -23.150 1.00 59.06 84 VAL A CA 1
ATOM 642 C C . VAL A 1 84 ? 20.859 -3.805 -23.887 1.00 59.06 84 VAL A C 1
ATOM 644 O O . VAL A 1 84 ? 20.946 -2.744 -23.272 1.00 59.06 84 VAL A O 1
ATOM 647 N N . CYS A 1 85 ? 20.831 -3.888 -25.223 1.00 44.50 85 CYS A N 1
ATOM 648 C CA . CYS A 1 85 ? 21.060 -2.828 -26.208 1.00 44.50 85 CYS A CA 1
ATOM 649 C C . CYS A 1 85 ? 20.344 -1.491 -25.954 1.00 44.50 85 CYS A C 1
ATOM 651 O O . CYS A 1 85 ? 19.138 -1.431 -25.709 1.00 44.50 85 CYS A O 1
ATOM 653 N N . GLN A 1 86 ? 21.098 -0.414 -26.187 1.00 41.03 86 GLN A N 1
ATOM 654 C CA . GLN A 1 86 ? 20.602 0.938 -26.420 1.00 41.03 86 GLN A CA 1
ATOM 655 C C . GLN A 1 86 ? 19.663 0.948 -27.635 1.00 41.03 86 GLN A C 1
ATOM 657 O O . GLN A 1 86 ? 20.063 0.582 -28.738 1.00 41.03 86 GLN A O 1
ATOM 662 N N . GLN A 1 87 ? 18.425 1.401 -27.448 1.00 45.53 87 GLN A N 1
ATOM 663 C CA . GLN A 1 87 ? 17.662 1.979 -28.549 1.00 45.53 87 GLN A CA 1
ATOM 664 C C . GLN A 1 87 ? 17.904 3.486 -28.524 1.00 45.53 87 GLN A C 1
ATOM 666 O O . GLN A 1 87 ? 17.545 4.164 -27.558 1.00 45.53 87 GLN A O 1
ATOM 671 N N . GLU A 1 88 ? 18.555 3.993 -29.571 1.00 38.38 88 GLU A N 1
ATOM 672 C CA . GLU A 1 88 ? 18.705 5.422 -29.825 1.00 38.38 88 GLU A CA 1
ATOM 673 C C . GLU A 1 88 ? 17.319 6.067 -29.939 1.00 38.38 88 GLU A C 1
ATOM 675 O O . GLU A 1 88 ? 16.623 5.944 -30.948 1.00 38.38 88 GLU A O 1
ATOM 680 N N . ASN A 1 89 ? 16.90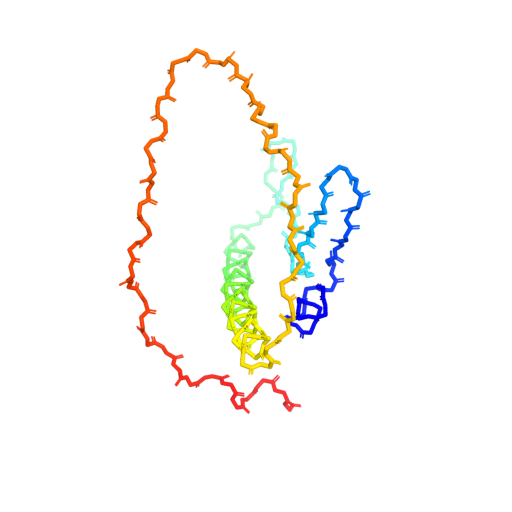3 6.777 -28.894 1.00 34.94 89 ASN A N 1
ATOM 681 C CA . ASN A 1 89 ? 15.703 7.599 -28.945 1.00 34.94 89 ASN A CA 1
ATOM 682 C C . ASN A 1 89 ? 16.036 8.935 -29.617 1.00 34.94 89 ASN A C 1
ATOM 684 O O . ASN A 1 89 ? 16.243 9.949 -28.954 1.00 34.94 89 ASN A O 1
ATOM 688 N N . ASN A 1 90 ? 16.027 8.950 -30.950 1.00 39.53 90 ASN A N 1
ATOM 689 C CA . ASN A 1 90 ? 15.795 10.171 -31.718 1.00 39.53 90 ASN A CA 1
ATOM 690 C C . ASN A 1 90 ? 14.318 10.575 -31.565 1.00 39.53 90 ASN A C 1
ATOM 692 O O . ASN A 1 90 ? 13.481 10.332 -32.435 1.00 39.53 90 ASN A O 1
ATOM 696 N N . HIS A 1 91 ? 13.969 11.181 -30.430 1.00 41.66 91 HIS A N 1
ATOM 697 C CA . HIS A 1 91 ? 12.687 11.859 -30.283 1.00 41.66 91 HIS A CA 1
ATOM 698 C C . HIS A 1 91 ? 12.884 13.211 -29.607 1.00 41.66 91 HIS A C 1
ATOM 700 O O . HIS A 1 91 ? 13.177 13.301 -28.419 1.00 41.66 91 HIS A O 1
ATOM 706 N N . GLN A 1 92 ? 12.747 14.256 -30.426 1.00 40.12 92 GLN A N 1
ATOM 707 C CA . GLN A 1 92 ? 12.848 15.664 -30.063 1.00 40.12 92 GLN A CA 1
ATOM 708 C C . GLN A 1 92 ? 12.078 15.967 -28.772 1.00 40.12 92 GLN A C 1
ATOM 710 O O . GLN A 1 92 ? 10.853 15.815 -28.713 1.00 40.12 92 GLN A O 1
ATOM 715 N N . GLU A 1 93 ? 12.796 16.456 -27.762 1.00 34.56 93 GLU A N 1
ATOM 716 C CA . GLU A 1 93 ? 12.221 17.135 -26.606 1.00 34.56 93 GLU A CA 1
ATOM 717 C C . GLU A 1 93 ? 11.336 18.291 -27.091 1.00 34.56 93 GLU A C 1
ATOM 719 O O . GLU A 1 93 ? 11.807 19.363 -27.465 1.00 34.56 93 GLU A O 1
ATOM 724 N N . ARG A 1 94 ? 10.014 18.094 -27.079 1.00 34.28 94 ARG A N 1
ATOM 725 C CA . ARG A 1 94 ? 9.081 19.221 -27.054 1.00 34.28 94 ARG A CA 1
ATOM 726 C C . ARG A 1 94 ? 8.986 19.717 -25.622 1.00 34.28 94 ARG A C 1
ATOM 728 O O . ARG A 1 94 ? 8.177 19.224 -24.837 1.00 34.28 94 ARG A O 1
ATOM 735 N N . THR A 1 95 ? 9.800 20.715 -25.310 1.00 28.00 95 THR A N 1
ATOM 736 C CA . THR A 1 95 ? 9.625 21.594 -24.156 1.00 28.00 95 THR A CA 1
ATOM 737 C C . THR A 1 95 ? 8.219 22.190 -24.215 1.00 28.00 95 THR A C 1
ATOM 739 O O . THR A 1 95 ? 7.917 23.031 -25.060 1.00 28.00 95 THR A O 1
ATOM 742 N N . LEU A 1 96 ? 7.324 21.734 -23.337 1.00 37.00 96 LEU A N 1
ATOM 743 C CA . LEU A 1 96 ? 6.051 22.406 -23.097 1.00 37.00 96 LEU A CA 1
ATOM 744 C C . LEU A 1 96 ? 6.348 23.623 -22.225 1.00 37.00 96 LEU A C 1
ATOM 746 O O . LEU A 1 96 ? 6.315 23.554 -21.001 1.00 37.00 96 LEU A O 1
ATOM 750 N N . ILE A 1 97 ? 6.689 24.729 -22.880 1.00 30.28 97 ILE A N 1
ATOM 751 C CA . ILE A 1 97 ? 6.774 26.042 -22.251 1.00 30.28 97 ILE A CA 1
ATOM 752 C C . ILE A 1 97 ? 5.336 26.455 -21.911 1.00 30.28 97 ILE A C 1
ATOM 754 O O . ILE A 1 97 ? 4.645 27.052 -22.734 1.00 30.28 97 ILE A O 1
ATOM 758 N N . HIS A 1 98 ? 4.861 26.117 -20.713 1.00 31.16 98 HIS A N 1
ATOM 759 C CA . HIS A 1 98 ? 3.800 26.903 -20.094 1.00 31.16 98 HIS A CA 1
ATOM 760 C C . HIS A 1 98 ? 4.456 28.171 -19.553 1.00 31.16 98 HIS A C 1
ATOM 762 O O . HIS A 1 98 ? 5.241 28.128 -18.608 1.00 31.16 98 HIS A O 1
ATOM 768 N N . LYS A 1 99 ? 4.175 29.300 -20.209 1.00 37.09 99 LYS A N 1
ATOM 769 C CA . LYS A 1 99 ? 4.398 30.619 -19.625 1.00 37.09 99 LYS A CA 1
ATOM 770 C C . LYS A 1 99 ? 3.357 30.800 -18.526 1.00 37.09 99 LYS A C 1
ATOM 772 O O . LYS A 1 99 ? 2.255 31.254 -18.803 1.00 37.09 99 LYS A O 1
ATOM 777 N N . GLU A 1 100 ? 3.717 30.456 -17.301 1.00 32.31 100 GLU A N 1
ATOM 778 C CA . GLU A 1 100 ? 3.114 31.084 -16.134 1.00 32.31 100 GLU A CA 1
ATOM 779 C C . GLU A 1 100 ? 4.178 31.923 -15.437 1.00 32.31 100 GLU A C 1
ATOM 781 O O . GLU A 1 100 ? 5.354 31.566 -15.351 1.00 32.31 100 GLU A O 1
ATOM 786 N N . ASN A 1 101 ? 3.757 33.126 -15.081 1.00 32.84 101 ASN A N 1
ATOM 787 C CA . ASN A 1 101 ? 4.599 34.231 -14.679 1.00 32.84 101 ASN A CA 1
ATOM 788 C C . ASN A 1 101 ? 5.474 33.872 -13.466 1.00 32.84 101 ASN A C 1
ATOM 790 O O . ASN A 1 101 ? 4.962 33.618 -12.384 1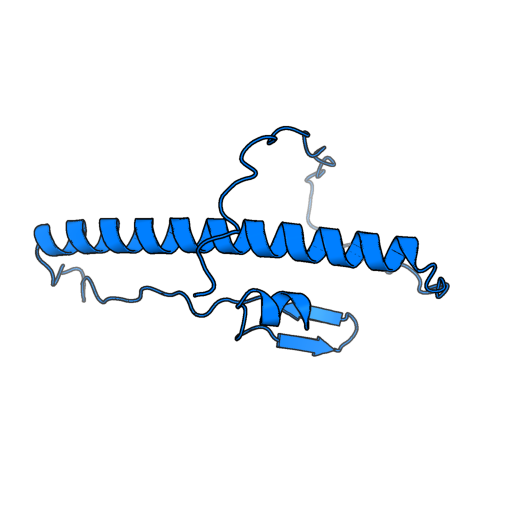.00 32.84 101 ASN A O 1
ATOM 794 N N . GLY A 1 102 ? 6.795 33.928 -13.660 1.00 42.91 102 GLY A N 1
ATOM 795 C CA . GLY A 1 102 ? 7.787 34.220 -12.623 1.00 42.91 102 GLY A CA 1
ATOM 796 C C . GLY A 1 102 ? 7.848 33.284 -11.413 1.00 42.91 102 GLY A C 1
ATOM 797 O O . GLY A 1 102 ? 7.468 33.691 -10.322 1.00 42.91 102 GLY A O 1
ATOM 798 N N . MET A 1 103 ? 8.460 32.102 -11.553 1.00 31.70 103 MET A N 1
ATOM 799 C CA . MET A 1 103 ? 9.190 31.478 -10.438 1.00 31.70 103 MET A CA 1
ATOM 800 C C . MET A 1 103 ? 10.235 30.474 -10.951 1.00 31.70 103 MET A C 1
ATOM 802 O O . MET A 1 103 ? 9.911 29.482 -11.597 1.00 31.70 103 MET A O 1
ATOM 806 N N . GLU A 1 104 ? 11.510 30.754 -10.693 1.00 28.81 104 GLU A N 1
ATOM 807 C CA . GLU A 1 104 ? 12.650 29.926 -11.092 1.00 28.81 104 GLU A CA 1
ATOM 808 C C . GLU A 1 104 ? 12.766 28.703 -10.160 1.00 28.81 104 GLU A C 1
ATOM 810 O O . GLU A 1 104 ? 13.083 28.844 -8.978 1.00 28.81 104 GLU A O 1
ATOM 815 N N . ILE A 1 105 ? 12.510 27.488 -10.662 1.00 35.22 105 ILE A N 1
ATOM 816 C CA . ILE A 1 105 ? 12.678 26.263 -9.861 1.00 35.22 105 ILE A CA 1
ATOM 817 C C . ILE A 1 105 ? 14.131 25.791 -9.971 1.00 35.22 105 ILE A C 1
ATOM 819 O O . ILE A 1 105 ? 14.548 25.181 -10.957 1.00 35.22 105 ILE A O 1
ATOM 823 N N . LYS A 1 106 ? 14.909 26.074 -8.923 1.00 32.84 106 LYS A N 1
ATOM 824 C CA . LYS A 1 106 ? 16.262 25.543 -8.720 1.00 32.84 106 LYS A CA 1
ATOM 825 C C . LYS A 1 106 ? 16.233 24.013 -8.625 1.00 32.84 106 LYS A C 1
ATOM 827 O O . LYS A 1 106 ? 15.442 23.433 -7.888 1.00 32.84 106 LYS A O 1
ATOM 832 N N . LYS A 1 107 ? 17.158 23.366 -9.337 1.00 34.56 107 LYS A N 1
ATOM 833 C CA . LYS A 1 107 ? 17.413 21.918 -9.304 1.00 34.56 107 LYS A CA 1
ATOM 834 C C . LYS A 1 107 ? 17.875 21.515 -7.892 1.00 34.56 107 LYS A C 1
ATOM 836 O O . LYS A 1 107 ? 19.015 21.788 -7.519 1.00 34.56 107 LYS A O 1
ATOM 841 N N . LEU A 1 108 ? 16.994 20.915 -7.093 1.00 29.97 108 LEU A N 1
ATOM 842 C CA . LEU A 1 108 ? 17.333 20.383 -5.769 1.00 29.97 108 LEU A CA 1
ATOM 843 C C . LEU A 1 108 ? 18.183 19.113 -5.930 1.00 29.97 108 LEU A C 1
ATOM 845 O O . LEU A 1 108 ? 17.764 18.146 -6.566 1.00 29.97 108 LEU A O 1
ATOM 849 N N . LYS A 1 109 ? 19.406 19.153 -5.391 1.00 30.27 109 LYS A N 1
ATOM 850 C CA . LYS A 1 109 ? 20.301 17.998 -5.240 1.00 30.27 109 LYS A CA 1
ATOM 851 C C . LYS A 1 109 ? 19.720 17.077 -4.163 1.00 30.27 109 LYS A C 1
ATOM 853 O O . LYS A 1 109 ? 19.382 17.557 -3.087 1.00 30.27 109 LYS A O 1
ATOM 858 N N . ILE A 1 110 ? 19.601 15.786 -4.458 1.00 34.25 110 ILE A N 1
ATOM 859 C CA . ILE A 1 110 ? 19.195 14.771 -3.480 1.00 34.25 110 ILE A CA 1
ATOM 860 C C . ILE A 1 110 ? 20.442 14.386 -2.681 1.00 34.25 110 ILE A C 1
ATOM 862 O O . ILE A 1 110 ? 21.414 13.898 -3.258 1.00 34.25 110 ILE A O 1
ATOM 866 N N . ASP A 1 111 ? 20.419 14.662 -1.377 1.00 30.83 111 ASP A N 1
ATOM 867 C CA . ASP A 1 111 ? 21.484 14.306 -0.441 1.00 30.83 111 ASP A CA 1
ATOM 868 C C . ASP A 1 111 ? 21.436 12.813 -0.101 1.00 30.83 111 ASP A C 1
ATOM 870 O O . ASP A 1 111 ? 20.412 12.252 0.287 1.00 30.83 111 ASP A O 1
ATOM 874 N N . SER A 1 112 ? 22.592 12.173 -0.235 1.00 33.06 112 SER A N 1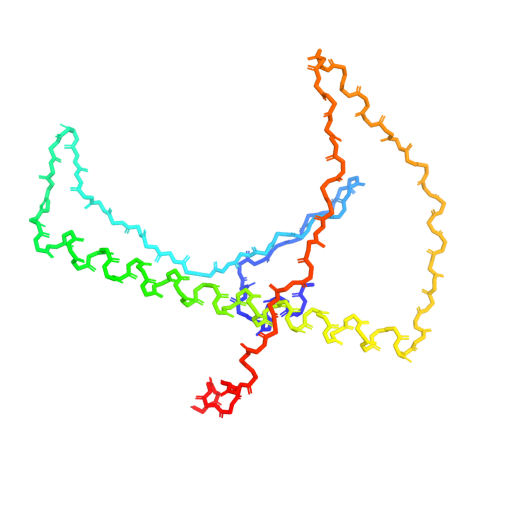
ATOM 875 C CA . SER A 1 112 ? 22.849 10.772 0.067 1.00 33.06 112 SER A CA 1
ATOM 876 C C . SER A 1 112 ? 23.031 10.552 1.573 1.00 33.06 112 SER A C 1
ATOM 878 O O . SER A 1 112 ? 24.157 10.632 2.064 1.00 33.06 112 SER A O 1
ATOM 880 N N . LYS A 1 113 ? 21.962 10.255 2.318 1.00 33.81 113 LYS A N 1
ATOM 881 C CA . LYS A 1 113 ? 22.053 9.700 3.682 1.00 33.81 113 LYS A CA 1
ATOM 882 C C . LYS A 1 113 ? 20.784 8.930 4.049 1.00 33.81 113 LYS A C 1
ATOM 884 O O . LYS A 1 113 ? 19.854 9.545 4.535 1.00 33.81 113 LYS A O 1
ATOM 889 N N . PHE A 1 114 ? 20.782 7.614 3.859 1.00 31.94 114 PHE A N 1
ATOM 890 C CA . PHE A 1 114 ? 20.127 6.631 4.735 1.00 31.94 114 PHE A CA 1
ATOM 891 C C . PHE A 1 114 ? 20.739 5.271 4.379 1.00 31.94 114 PHE A C 1
ATOM 893 O O . PHE A 1 114 ? 20.341 4.609 3.427 1.00 31.94 114 PHE A O 1
ATOM 900 N N . LYS A 1 115 ? 21.832 4.949 5.073 1.00 32.75 115 LYS A N 1
ATOM 901 C CA . LYS A 1 115 ? 22.371 3.595 5.181 1.00 32.75 115 LYS A CA 1
ATOM 902 C C . LYS A 1 115 ? 21.900 3.042 6.522 1.00 32.75 115 LYS A C 1
ATOM 904 O O . LYS A 1 115 ? 21.747 3.822 7.459 1.00 32.75 115 LYS A O 1
ATOM 909 N N . ASP A 1 116 ? 21.769 1.723 6.548 1.00 36.78 116 ASP A N 1
ATOM 910 C CA . ASP A 1 116 ? 21.565 0.850 7.704 1.00 36.78 116 ASP A CA 1
ATOM 911 C C . ASP A 1 116 ? 20.089 0.582 8.036 1.00 36.78 116 ASP A C 1
ATOM 913 O O . ASP A 1 116 ? 19.441 1.375 8.704 1.00 36.78 116 ASP A O 1
ATOM 917 N N . GLU A 1 117 ? 19.560 -0.531 7.507 1.00 38.38 117 GLU A N 1
ATOM 918 C CA . GLU A 1 117 ? 19.025 -1.672 8.282 1.00 38.38 117 GLU A CA 1
ATOM 919 C C . GLU A 1 117 ? 18.766 -2.864 7.330 1.00 38.38 117 GLU A C 1
ATOM 921 O O . GLU A 1 117 ? 17.637 -3.227 6.999 1.00 38.38 117 GLU A O 1
ATOM 926 N N . ASP A 1 118 ? 19.852 -3.490 6.866 1.00 42.84 118 ASP A N 1
ATOM 927 C CA . ASP A 1 118 ? 19.815 -4.795 6.201 1.00 42.84 118 ASP A CA 1
ATOM 928 C C . ASP A 1 118 ? 19.648 -5.904 7.257 1.00 42.84 118 ASP A C 1
ATOM 930 O O . ASP A 1 118 ? 20.661 -6.411 7.737 1.00 42.84 118 ASP A O 1
ATOM 934 N N . ASN A 1 119 ? 18.414 -6.275 7.658 1.00 43.12 119 ASN A N 1
ATOM 935 C CA . ASN A 1 119 ? 18.130 -7.628 8.202 1.00 43.12 119 ASN A CA 1
ATOM 936 C C . ASN A 1 119 ? 16.649 -8.006 8.480 1.00 43.12 119 ASN A C 1
ATOM 938 O O . ASN A 1 119 ? 16.337 -8.535 9.545 1.00 43.12 119 ASN A O 1
ATOM 942 N N . ILE A 1 120 ? 15.702 -7.804 7.551 1.00 42.44 120 ILE A N 1
ATOM 943 C CA . ILE A 1 120 ? 14.297 -8.259 7.768 1.00 42.44 120 ILE A CA 1
ATOM 944 C C . ILE A 1 120 ? 13.764 -9.160 6.634 1.00 42.44 120 ILE A C 1
ATOM 946 O O . ILE A 1 120 ? 12.565 -9.387 6.509 1.00 42.44 120 ILE A O 1
ATOM 950 N N . LEU A 1 121 ? 14.634 -9.725 5.787 1.00 41.22 121 LEU A N 1
ATOM 951 C CA . LEU A 1 121 ? 14.179 -10.502 4.621 1.00 41.22 121 LEU A CA 1
ATOM 952 C C . LEU A 1 121 ? 14.074 -12.023 4.808 1.00 41.22 121 LEU A C 1
ATOM 954 O O . LEU A 1 121 ? 13.608 -12.680 3.882 1.00 41.22 121 LEU A O 1
ATOM 958 N N . GLU A 1 122 ? 14.389 -12.600 5.971 1.00 40.16 122 GLU A N 1
ATOM 959 C CA . GLU A 1 122 ? 14.242 -14.062 6.139 1.00 40.16 122 GLU A CA 1
ATOM 960 C C . GLU A 1 122 ? 12.879 -14.543 6.670 1.00 40.16 122 GLU A C 1
ATOM 962 O O . GLU A 1 122 ? 12.572 -15.718 6.511 1.00 40.16 122 GLU A O 1
ATOM 967 N N . ASN A 1 123 ? 12.001 -13.681 7.201 1.00 34.72 123 ASN A N 1
ATOM 968 C CA . ASN A 1 123 ? 10.812 -14.165 7.934 1.00 34.72 123 ASN A CA 1
ATOM 969 C C . ASN A 1 123 ? 9.430 -13.803 7.361 1.00 34.72 123 ASN A C 1
ATOM 971 O O . ASN A 1 123 ? 8.434 -14.066 8.028 1.00 34.72 123 ASN A O 1
ATOM 975 N N . LEU A 1 124 ? 9.310 -13.238 6.151 1.00 40.53 124 LEU A N 1
ATOM 976 C CA . LEU A 1 124 ? 7.994 -12.800 5.636 1.00 40.53 124 LEU A CA 1
ATOM 977 C C . LEU A 1 124 ? 7.365 -13.705 4.559 1.00 40.53 124 LEU A C 1
ATOM 979 O O . LEU A 1 124 ? 6.324 -13.358 4.004 1.00 40.53 124 LEU A O 1
ATOM 983 N N . PHE A 1 125 ? 7.959 -14.868 4.269 1.00 41.03 125 PHE A N 1
ATOM 984 C CA . PHE A 1 125 ? 7.456 -15.790 3.236 1.00 41.03 125 PHE A CA 1
ATOM 985 C C . PHE A 1 125 ? 7.336 -17.265 3.669 1.00 41.03 125 PHE A C 1
ATOM 987 O O . PHE A 1 125 ? 7.390 -18.149 2.816 1.00 41.03 125 PHE A O 1
ATOM 994 N N . THR A 1 126 ? 7.122 -17.546 4.958 1.00 37.78 126 THR A N 1
ATOM 995 C CA . THR A 1 126 ? 6.528 -18.827 5.408 1.00 37.78 126 THR A CA 1
ATOM 996 C C . THR A 1 126 ? 5.171 -18.551 6.031 1.00 37.78 126 THR A C 1
ATOM 998 O O . THR A 1 126 ? 4.216 -19.285 5.697 1.00 37.78 126 THR A O 1
#

Radius of gyration: 21.56 Å; chains: 1; bounding box: 49×53×54 Å

Foldseek 3Di:
DVLLVVLAQVVWDWDDDPDIDIDGHHPDDDDDDQDDPPGGPDDPVVVVVSVVVVVVSVVVVVVSVVSSVVSVVVVVVVVVVVCPDDDPPPDDDPDPPPPDDDDDDDDDDDDDDDDDDPDDPPPDPD

Secondary structure (DSSP, 8-state):
-HHHHHTT-TT-EEEESSSEEEE---S-------EETTEE-S-HHHHHHHHHHHHHHHHHHHHHHHHHHHHHHHHHHHHHHTTPPP--------------SS-----PPPP---------SSSS--